Protein AF-A0A7V2SI14-F1 (afdb_monomer)

Sequence (106 aa):
MKAGYERVKRMTLFMRVNHWVVAICMVAAVITGLYIGHPYYQTLIAEPAVDKYVMAWNRWVHLIAAIVFDVSSIIIAYLYFFSRFEKPILKVIPTPKNIKEFFAVF

InterPro domains:
  IPR011577 Cytochrome b561, bacterial/Ni-hydrogenase [PF01292] (10-85)
  IPR016174 Di-haem cytochrome, transmembrane [SSF81342] (6-101)

Radius of gyration: 21.11 Å; Cα contacts (8 Å, |Δi|>4): 57; chains: 1; bounding box: 57×23×53 Å

Structure (mmCIF, N/CA/C/O backbone):
data_AF-A0A7V2SI14-F1
#
_entry.id   AF-A0A7V2SI14-F1
#
loop_
_atom_site.group_PDB
_atom_site.id
_atom_site.type_symbol
_atom_site.label_atom_id
_atom_site.label_alt_id
_atom_site.label_comp_id
_atom_site.label_asym_id
_atom_site.label_entity_id
_atom_site.label_seq_id
_atom_site.pdbx_PDB_ins_code
_atom_site.Cartn_x
_atom_site.Cartn_y
_atom_site.Cartn_z
_atom_site.occupancy
_atom_site.B_iso_or_equiv
_atom_site.auth_seq_id
_atom_site.auth_comp_id
_atom_site.auth_asym_id
_atom_site.auth_atom_id
_atom_site.pdbx_PDB_model_num
ATOM 1 N N . MET A 1 1 ? -33.400 7.549 5.807 1.00 54.06 1 MET A N 1
ATOM 2 C CA . MET A 1 1 ? -33.060 6.271 6.475 1.00 54.06 1 MET A CA 1
ATOM 3 C C . MET A 1 1 ? -34.340 5.458 6.559 1.00 54.06 1 MET A C 1
ATOM 5 O O . MET A 1 1 ? -35.355 6.052 6.898 1.00 54.06 1 MET A O 1
ATOM 9 N N . LY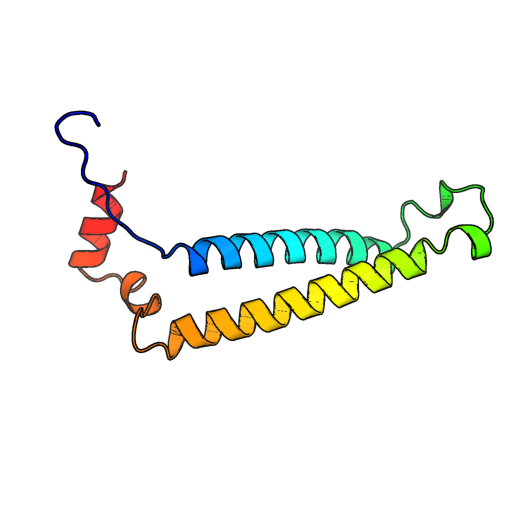S A 1 2 ? -34.345 4.172 6.177 1.00 51.31 2 LYS A N 1
ATOM 10 C CA . LYS A 1 2 ? -35.546 3.330 6.338 1.00 51.31 2 LYS A CA 1
ATOM 11 C C . LYS A 1 2 ? -35.860 3.195 7.833 1.00 51.31 2 LYS A C 1
ATOM 13 O O . LYS A 1 2 ? -34.930 3.082 8.632 1.00 51.31 2 LYS A O 1
ATOM 18 N N . ALA A 1 3 ? -37.140 3.229 8.202 1.00 63.47 3 ALA A N 1
ATOM 19 C CA . ALA A 1 3 ? -37.564 2.945 9.570 1.00 63.47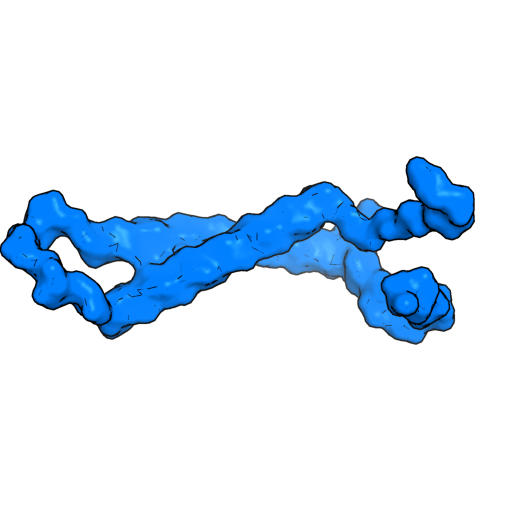 3 ALA A CA 1
ATOM 20 C C . ALA A 1 3 ? -37.041 1.554 9.981 1.00 63.47 3 ALA A C 1
ATOM 22 O O . ALA A 1 3 ? -37.223 0.594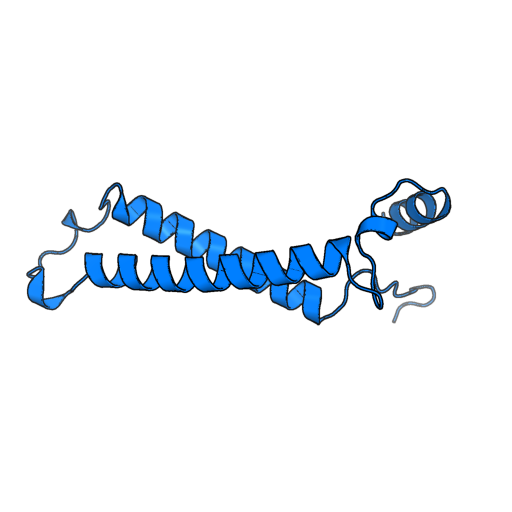 9.235 1.00 63.47 3 ALA A O 1
ATOM 23 N N . GLY A 1 4 ? -36.327 1.475 11.110 1.00 79.50 4 GLY A N 1
ATOM 24 C CA . GLY A 1 4 ? -35.719 0.237 11.622 1.00 79.50 4 GLY A CA 1
ATOM 25 C C . GLY A 1 4 ? -34.241 -0.006 11.273 1.00 79.50 4 GLY A C 1
ATOM 26 O O . GLY A 1 4 ? -33.710 -1.046 11.642 1.00 79.50 4 GLY A O 1
ATOM 27 N N . TYR A 1 5 ? -33.550 0.914 10.587 1.00 75.81 5 TYR A N 1
ATOM 28 C CA . TYR A 1 5 ? -32.114 0.766 10.299 1.00 75.81 5 TYR A CA 1
ATOM 29 C C . TYR A 1 5 ? -31.231 1.339 11.420 1.00 75.81 5 TYR A C 1
ATOM 31 O O . TYR A 1 5 ? -31.182 2.556 11.610 1.00 75.81 5 TYR A O 1
ATOM 39 N N . GLU A 1 6 ? -30.483 0.476 12.112 1.00 76.94 6 GLU A N 1
ATOM 40 C CA . GLU A 1 6 ? -29.493 0.863 13.124 1.00 76.94 6 GLU A CA 1
ATOM 41 C C . GLU A 1 6 ? -28.064 0.808 12.552 1.00 76.94 6 GLU A C 1
ATOM 43 O O . GLU A 1 6 ? -27.614 -0.206 12.015 1.00 76.94 6 GLU A O 1
ATOM 48 N N . ARG A 1 7 ? -27.319 1.917 12.649 1.00 76.88 7 ARG A N 1
ATOM 49 C CA . ARG A 1 7 ? -25.938 2.009 12.147 1.00 76.88 7 ARG A CA 1
ATOM 50 C C . ARG A 1 7 ? -24.948 1.597 13.235 1.00 76.88 7 ARG A C 1
ATOM 52 O O . ARG A 1 7 ? -24.642 2.383 14.126 1.00 76.88 7 ARG A O 1
ATOM 59 N N . VAL A 1 8 ? -24.364 0.407 13.113 1.00 76.31 8 VAL A N 1
ATOM 60 C CA . VAL A 1 8 ? -23.333 -0.073 14.050 1.00 76.31 8 VAL A CA 1
ATOM 61 C C . VAL A 1 8 ? -21.928 0.274 13.538 1.00 76.31 8 VAL A C 1
ATOM 63 O O . VAL A 1 8 ? -21.464 -0.233 12.513 1.00 76.31 8 VAL A O 1
ATOM 66 N N . LYS A 1 9 ? -21.203 1.148 14.250 1.00 77.50 9 LYS A N 1
ATOM 67 C CA . LYS A 1 9 ? -19.829 1.542 13.886 1.00 77.50 9 LYS A CA 1
ATOM 68 C C . LYS A 1 9 ? -18.816 0.477 14.335 1.00 77.50 9 LYS A C 1
ATOM 70 O O . LYS A 1 9 ? -18.434 0.419 15.499 1.00 77.50 9 LYS A O 1
ATOM 75 N N . ARG A 1 10 ? -18.327 -0.344 13.397 1.00 78.00 10 ARG A N 1
ATOM 76 C CA . ARG A 1 10 ? -17.326 -1.400 13.684 1.00 78.00 10 ARG A CA 1
ATOM 77 C C . ARG A 1 10 ? -15.869 -0.931 13.678 1.00 78.00 10 ARG A C 1
ATOM 79 O O . ARG A 1 10 ? -15.089 -1.394 14.507 1.00 78.00 10 ARG A O 1
ATOM 86 N N . MET A 1 11 ? -15.520 -0.023 12.768 1.00 80.19 11 MET A N 1
ATOM 87 C CA . MET A 1 11 ? -14.146 0.423 12.508 1.00 80.19 11 MET A CA 1
ATOM 88 C C . MET A 1 11 ? -14.104 1.947 12.357 1.00 80.19 11 MET A C 1
ATOM 90 O O . MET A 1 11 ? -15.014 2.535 11.760 1.00 80.19 11 MET A O 1
ATOM 94 N N . THR A 1 12 ? -13.062 2.582 12.893 1.00 86.69 12 THR A N 1
ATOM 95 C CA . THR A 1 12 ? -12.837 4.028 12.759 1.00 8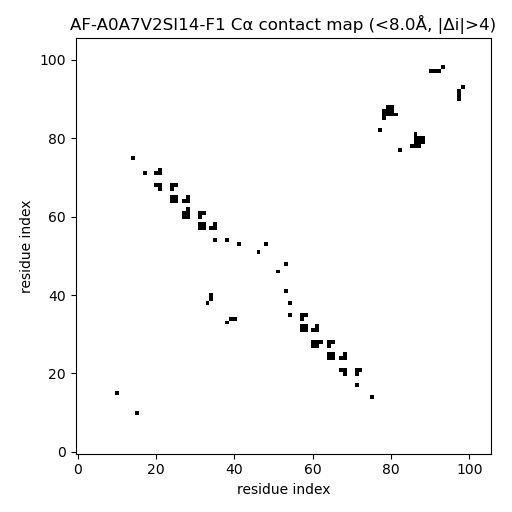6.69 12 THR A CA 1
ATOM 96 C C . THR A 1 12 ? -12.499 4.426 11.330 1.00 86.69 12 THR A C 1
ATOM 98 O O . THR A 1 12 ? -12.052 3.611 10.524 1.00 86.69 12 THR A O 1
ATOM 101 N N . LEU A 1 13 ? -12.695 5.710 11.015 1.00 89.31 13 LEU A N 1
ATOM 102 C CA . LEU A 1 13 ? -12.268 6.272 9.735 1.00 89.31 13 LEU A CA 1
ATOM 103 C C . LEU A 1 13 ? -10.761 6.070 9.526 1.00 89.31 13 LEU A C 1
ATOM 105 O O . LEU A 1 13 ? -10.356 5.640 8.455 1.00 89.31 13 LEU A O 1
ATOM 109 N N . PHE A 1 14 ? -9.960 6.286 10.573 1.00 89.12 14 PHE A N 1
ATOM 110 C CA . PHE A 1 14 ? -8.512 6.094 10.536 1.00 89.12 14 P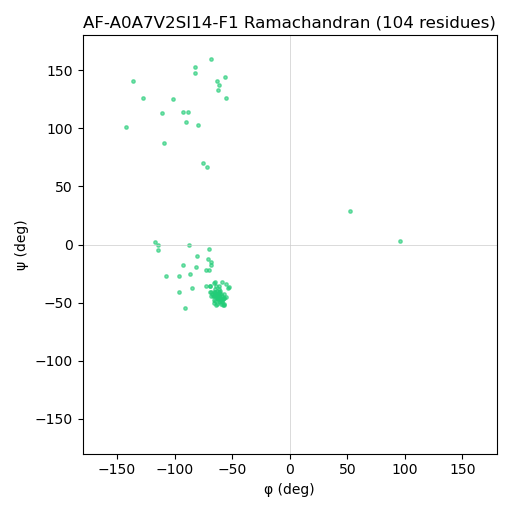HE A CA 1
ATOM 111 C C . PHE A 1 14 ? -8.115 4.666 10.133 1.00 89.12 14 PHE A C 1
ATOM 113 O O . PHE A 1 14 ? -7.370 4.489 9.175 1.00 89.12 14 PHE A O 1
ATOM 120 N N . MET A 1 15 ? -8.663 3.641 10.798 1.00 88.06 15 MET A N 1
ATOM 121 C CA . MET A 1 15 ? -8.368 2.240 10.462 1.00 88.06 15 MET A CA 1
ATOM 122 C C . MET A 1 15 ? -8.788 1.882 9.030 1.00 88.06 15 MET A C 1
ATOM 124 O O . MET A 1 15 ? -8.084 1.126 8.366 1.00 88.06 15 MET A O 1
ATOM 128 N N . ARG A 1 16 ? -9.903 2.441 8.534 1.00 91.25 16 ARG A N 1
ATOM 129 C CA . ARG A 1 16 ? -10.351 2.232 7.146 1.00 91.25 16 ARG A CA 1
ATOM 130 C C . ARG A 1 16 ? -9.382 2.845 6.145 1.00 91.25 16 ARG A C 1
ATOM 132 O O . ARG A 1 16 ? -9.013 2.182 5.185 1.00 91.25 16 ARG A O 1
ATOM 139 N N . VAL A 1 17 ? -8.972 4.092 6.375 1.00 94.38 17 VAL A N 1
ATOM 140 C CA . VAL A 1 17 ? -8.006 4.781 5.511 1.00 94.38 17 VAL A CA 1
ATOM 141 C C . VAL A 1 17 ? -6.684 4.023 5.509 1.00 94.38 17 VAL A C 1
ATOM 143 O O . VAL A 1 17 ? -6.184 3.694 4.440 1.00 94.38 17 VAL A O 1
ATOM 146 N N . ASN A 1 18 ? -6.166 3.652 6.683 1.00 94.00 18 ASN A N 1
ATOM 147 C CA . ASN A 1 18 ? -4.924 2.893 6.766 1.00 94.00 18 ASN A CA 1
ATOM 148 C C . ASN A 1 18 ? -5.027 1.531 6.063 1.00 94.00 18 ASN A C 1
ATOM 150 O O . ASN A 1 18 ? -4.093 1.134 5.378 1.00 94.00 18 ASN A O 1
ATOM 154 N N . HIS A 1 19 ? -6.147 0.814 6.201 1.00 92.94 19 HIS A N 1
ATOM 155 C CA . HIS A 1 19 ? -6.353 -0.453 5.495 1.00 92.94 19 HIS A CA 1
ATOM 156 C C . HIS A 1 19 ? -6.219 -0.286 3.976 1.00 92.94 19 HIS A C 1
ATOM 158 O O . HIS A 1 19 ? -5.510 -1.060 3.337 1.00 92.94 19 HIS A O 1
ATOM 164 N N . TRP A 1 20 ? -6.838 0.753 3.411 1.00 96.50 20 TRP A N 1
ATOM 165 C CA . TRP A 1 20 ? -6.730 1.036 1.982 1.00 96.50 20 TRP A CA 1
ATOM 166 C C . TRP A 1 20 ? -5.335 1.507 1.565 1.00 96.50 20 TRP A C 1
ATOM 168 O O . TRP A 1 20 ? -4.872 1.105 0.502 1.00 96.50 20 TRP A O 1
ATOM 178 N N . VAL A 1 21 ? -4.635 2.278 2.403 1.00 97.12 21 VAL A N 1
ATOM 179 C CA . VAL A 1 21 ? -3.223 2.637 2.170 1.00 97.12 21 VAL A CA 1
ATOM 180 C C . VAL A 1 21 ? -2.364 1.376 2.065 1.00 97.12 21 VAL A C 1
ATOM 182 O O . VAL A 1 21 ? -1.680 1.184 1.065 1.00 97.12 21 VAL A O 1
ATOM 185 N N . VAL A 1 22 ? -2.465 0.473 3.044 1.00 97.12 22 VAL A N 1
ATOM 186 C CA . VAL A 1 22 ? -1.729 -0.802 3.061 1.00 97.12 22 VAL A CA 1
ATOM 187 C C . VAL A 1 22 ? -2.080 -1.661 1.844 1.00 97.12 22 VAL A C 1
ATOM 189 O O . VAL A 1 22 ? -1.184 -2.214 1.212 1.00 97.12 22 VAL A O 1
ATOM 192 N N . ALA A 1 23 ? -3.361 -1.746 1.473 1.00 97.38 23 ALA A N 1
ATOM 193 C CA . ALA A 1 23 ? -3.800 -2.511 0.308 1.00 97.38 23 ALA A CA 1
ATOM 194 C C . ALA A 1 23 ? -3.209 -1.968 -1.005 1.00 97.38 23 ALA A C 1
ATOM 196 O O . ALA A 1 23 ? -2.719 -2.741 -1.827 1.00 97.38 23 ALA A O 1
ATOM 197 N N . ILE A 1 24 ? -3.201 -0.645 -1.190 1.00 98.31 24 ILE A N 1
ATOM 198 C CA . ILE A 1 24 ? -2.621 -0.006 -2.379 1.00 98.31 24 ILE A CA 1
ATOM 199 C C . ILE A 1 24 ? -1.102 -0.208 -2.413 1.00 98.31 24 ILE A C 1
ATOM 201 O O . ILE A 1 24 ? -0.563 -0.585 -3.455 1.00 98.31 24 ILE A O 1
ATOM 205 N N . CYS A 1 25 ? -0.413 -0.023 -1.283 1.00 98.44 25 CYS A N 1
ATOM 206 C CA . CYS A 1 25 ? 1.026 -0.261 -1.186 1.00 98.44 25 CYS A CA 1
ATOM 207 C C . CYS A 1 25 ? 1.387 -1.722 -1.482 1.00 98.44 25 CYS A C 1
ATOM 209 O O . CYS A 1 25 ? 2.344 -1.958 -2.213 1.00 98.44 25 CYS A O 1
ATOM 211 N N . MET A 1 26 ? 0.602 -2.690 -0.993 1.00 97.75 26 MET A N 1
ATOM 212 C CA . MET A 1 26 ? 0.785 -4.113 -1.300 1.00 97.75 26 MET A CA 1
ATOM 213 C C . MET A 1 26 ? 0.730 -4.358 -2.810 1.00 97.75 26 MET A C 1
ATOM 215 O O . MET A 1 26 ? 1.636 -4.966 -3.372 1.00 97.75 26 MET A O 1
ATOM 219 N N . VAL A 1 27 ? -0.315 -3.862 -3.479 1.00 98.44 27 VAL A N 1
ATOM 220 C CA . VAL A 1 27 ? -0.490 -4.043 -4.928 1.00 98.44 27 VAL A CA 1
ATOM 221 C C . VAL A 1 27 ? 0.668 -3.404 -5.697 1.00 98.44 27 VAL A C 1
ATOM 223 O O . VAL A 1 27 ? 1.256 -4.051 -6.564 1.00 98.44 27 VAL A O 1
ATOM 226 N N . ALA A 1 28 ? 1.044 -2.170 -5.352 1.00 98.38 28 ALA A N 1
ATOM 227 C CA . ALA A 1 28 ? 2.164 -1.475 -5.982 1.00 98.38 28 ALA A CA 1
ATOM 228 C C . ALA A 1 28 ? 3.495 -2.219 -5.782 1.00 98.38 28 ALA A C 1
ATOM 230 O O . ALA A 1 28 ? 4.240 -2.413 -6.746 1.00 98.38 28 ALA A O 1
ATOM 231 N N . ALA A 1 29 ? 3.780 -2.677 -4.559 1.00 98.19 29 ALA A N 1
ATOM 232 C CA . ALA A 1 29 ? 4.991 -3.421 -4.231 1.00 98.19 29 ALA A CA 1
ATOM 233 C C . ALA A 1 29 ? 5.044 -4.772 -4.958 1.00 98.19 29 ALA A C 1
ATOM 235 O O . ALA A 1 29 ? 6.082 -5.119 -5.512 1.00 98.19 29 ALA A O 1
ATOM 236 N N . VAL A 1 30 ? 3.934 -5.510 -5.043 1.00 98.25 30 VAL A N 1
ATOM 237 C CA . VAL A 1 30 ? 3.881 -6.786 -5.776 1.00 98.25 30 VAL A CA 1
ATOM 238 C C . VAL A 1 30 ? 4.154 -6.577 -7.265 1.00 98.25 30 VAL A C 1
ATOM 240 O O . VAL A 1 30 ? 5.038 -7.231 -7.815 1.00 98.25 30 VAL A O 1
ATOM 243 N N . ILE A 1 31 ? 3.450 -5.645 -7.916 1.00 98.25 31 ILE A N 1
ATOM 244 C CA . ILE A 1 31 ? 3.609 -5.387 -9.358 1.00 98.25 31 ILE A CA 1
ATOM 245 C C . ILE A 1 31 ? 5.054 -4.982 -9.678 1.00 98.25 31 ILE A C 1
ATOM 247 O O . ILE A 1 31 ? 5.698 -5.569 -10.548 1.00 98.25 31 ILE A O 1
ATOM 251 N N . THR A 1 32 ? 5.587 -4.004 -8.945 1.00 98.31 32 THR A N 1
ATOM 252 C CA . THR A 1 32 ? 6.957 -3.516 -9.162 1.00 98.31 32 THR A CA 1
ATOM 253 C C . THR A 1 32 ? 8.015 -4.542 -8.757 1.00 98.31 32 THR A C 1
ATOM 255 O O . THR A 1 32 ? 9.031 -4.658 -9.432 1.00 98.31 32 THR A O 1
ATOM 258 N N . GLY A 1 33 ? 7.784 -5.329 -7.705 1.00 98.06 33 GLY A N 1
ATOM 259 C CA . GLY A 1 33 ? 8.707 -6.363 -7.231 1.00 98.06 33 GLY A CA 1
ATOM 260 C C . GLY A 1 33 ? 8.836 -7.518 -8.217 1.00 98.06 33 GLY A C 1
ATOM 261 O O . GLY A 1 33 ? 9.950 -7.941 -8.529 1.00 98.06 33 GLY A O 1
ATOM 262 N N . LEU A 1 34 ? 7.710 -7.965 -8.780 1.00 98.12 34 LEU A N 1
ATOM 263 C CA . LEU A 1 34 ? 7.703 -8.955 -9.857 1.00 98.12 34 LEU A CA 1
ATOM 264 C C . LEU A 1 34 ? 8.454 -8.437 -11.088 1.00 98.12 34 LEU A C 1
ATOM 266 O O . LEU A 1 34 ? 9.236 -9.185 -11.670 1.00 98.12 34 LEU A O 1
ATOM 270 N N . TYR A 1 35 ? 8.296 -7.155 -11.441 1.00 97.50 35 TYR A N 1
ATOM 271 C CA . TYR A 1 35 ? 9.080 -6.542 -12.516 1.00 97.50 35 TYR A CA 1
ATOM 272 C C . TYR A 1 35 ? 10.581 -6.470 -12.192 1.00 97.50 35 TYR A C 1
ATOM 274 O O . TYR A 1 35 ? 11.412 -6.732 -13.059 1.00 97.50 35 TYR A O 1
ATOM 282 N N . ILE A 1 36 ? 10.950 -6.127 -10.953 1.00 97.50 36 ILE A N 1
ATOM 283 C CA . ILE A 1 36 ? 12.356 -6.047 -10.530 1.00 97.50 36 ILE A CA 1
ATOM 284 C C . ILE A 1 36 ? 13.035 -7.418 -10.633 1.00 97.50 36 ILE A C 1
ATOM 286 O O . ILE A 1 36 ? 14.173 -7.496 -11.096 1.00 97.50 36 ILE A O 1
ATOM 290 N N . GLY A 1 37 ? 12.344 -8.485 -10.219 1.00 97.06 37 GLY A N 1
ATOM 291 C CA . GLY A 1 37 ? 12.849 -9.855 -10.323 1.00 97.06 37 GLY A CA 1
ATOM 292 C C . GLY A 1 37 ? 12.854 -10.392 -11.756 1.00 97.06 37 GLY A C 1
ATOM 293 O O . GLY A 1 37 ? 13.767 -11.121 -12.136 1.00 97.06 37 GLY A O 1
ATOM 294 N N . HIS A 1 38 ? 11.859 -10.015 -12.561 1.00 96.00 38 HIS A N 1
ATOM 295 C CA . HIS A 1 38 ? 11.727 -10.432 -13.952 1.00 96.00 38 HIS A CA 1
ATOM 296 C C . HIS A 1 38 ? 11.182 -9.272 -14.813 1.00 96.00 38 HIS A C 1
ATOM 298 O O . HIS A 1 38 ? 9.972 -9.044 -14.807 1.00 96.00 38 HIS A O 1
ATOM 304 N N . PRO A 1 39 ? 12.017 -8.544 -15.586 1.00 94.75 39 PRO A N 1
ATOM 305 C CA . PRO A 1 39 ? 11.637 -7.296 -16.276 1.00 94.75 39 PRO A CA 1
ATOM 306 C C . PRO A 1 39 ? 10.690 -7.492 -17.482 1.00 94.75 39 PRO A C 1
ATOM 308 O O . PRO A 1 39 ? 11.048 -7.248 -18.634 1.00 94.75 39 PRO A O 1
ATOM 311 N N . TYR A 1 40 ? 9.455 -7.930 -17.233 1.00 93.50 40 TYR A N 1
ATOM 312 C CA . TYR A 1 40 ? 8.556 -8.531 -18.228 1.00 93.50 40 TYR A CA 1
ATOM 313 C C . TYR A 1 40 ? 8.022 -7.590 -19.322 1.00 93.50 40 TYR A C 1
ATOM 315 O O . TYR A 1 40 ? 7.523 -8.077 -20.330 1.00 93.50 40 TYR A O 1
ATOM 323 N N . TYR A 1 41 ? 8.130 -6.268 -19.166 1.00 91.94 41 TYR A N 1
ATOM 324 C CA . TYR A 1 41 ? 7.777 -5.300 -20.218 1.00 91.94 41 TYR A CA 1
ATOM 325 C C . TYR A 1 41 ? 8.960 -4.461 -20.710 1.00 91.94 41 TYR A C 1
ATOM 327 O O . TYR A 1 41 ? 8.778 -3.604 -21.571 1.00 91.94 41 TYR A O 1
ATOM 335 N N . GLN A 1 42 ? 10.177 -4.696 -20.205 1.00 89.56 42 GLN A N 1
ATOM 336 C CA . GLN A 1 42 ? 11.335 -3.889 -20.602 1.00 89.56 42 GLN A CA 1
ATOM 337 C C . GLN A 1 42 ? 11.693 -4.086 -22.080 1.00 89.56 42 GLN A C 1
ATOM 339 O O . GLN A 1 42 ? 12.117 -3.150 -22.747 1.00 89.56 42 GLN A O 1
ATOM 344 N N . THR A 1 43 ? 11.485 -5.295 -22.601 1.00 87.88 43 THR A N 1
ATOM 345 C CA . THR A 1 43 ? 11.747 -5.661 -24.001 1.00 87.88 43 THR A CA 1
ATOM 346 C C . THR A 1 43 ? 10.763 -5.042 -24.993 1.00 87.88 43 THR A C 1
ATOM 348 O O . THR A 1 43 ? 11.009 -5.080 -26.193 1.00 87.88 43 THR A O 1
ATOM 351 N N . LEU A 1 44 ? 9.659 -4.463 -24.511 1.00 91.62 44 LEU A N 1
ATOM 352 C CA . LEU A 1 44 ? 8.642 -3.813 -25.340 1.00 91.62 44 LEU A CA 1
ATOM 353 C C . LEU A 1 44 ? 8.957 -2.330 -25.605 1.00 91.62 44 LEU A C 1
ATOM 355 O O . LEU A 1 44 ? 8.185 -1.646 -26.273 1.00 91.62 44 LEU A O 1
ATOM 359 N N . ILE A 1 45 ? 10.072 -1.823 -25.070 1.00 89.50 45 ILE A N 1
ATOM 360 C CA . ILE A 1 45 ? 10.465 -0.415 -25.126 1.00 89.50 45 ILE A CA 1
ATOM 361 C C . ILE A 1 45 ? 11.685 -0.299 -26.042 1.00 89.50 45 ILE A C 1
ATOM 363 O O . ILE A 1 45 ? 12.757 -0.804 -25.726 1.00 89.50 45 ILE A O 1
ATOM 367 N N . ALA A 1 46 ? 11.510 0.360 -27.190 1.00 87.88 46 ALA A N 1
ATOM 368 C CA . ALA A 1 46 ? 12.562 0.531 -28.200 1.00 87.88 46 ALA A CA 1
ATOM 369 C C . ALA A 1 46 ? 13.545 1.671 -27.873 1.00 87.88 46 ALA A C 1
ATOM 371 O O . ALA A 1 46 ? 14.556 1.847 -28.549 1.00 87.88 46 ALA A O 1
ATOM 372 N N . GLU A 1 47 ? 13.231 2.472 -26.859 1.00 88.00 47 GLU A N 1
ATOM 373 C CA . GLU A 1 47 ? 13.997 3.655 -26.490 1.00 88.00 47 GLU A CA 1
ATOM 374 C C . GLU A 1 47 ? 15.208 3.277 -25.621 1.00 88.00 47 GLU A C 1
ATOM 376 O O . GLU A 1 47 ? 15.126 2.334 -24.824 1.00 88.00 47 GLU A O 1
ATOM 381 N N . PRO A 1 48 ? 16.333 4.007 -25.726 1.00 85.50 48 PRO A N 1
ATOM 382 C CA . PRO A 1 48 ? 17.512 3.737 -24.915 1.00 85.50 48 PRO A CA 1
ATOM 383 C C . PRO A 1 48 ? 17.220 3.766 -23.409 1.00 85.50 48 PRO A C 1
ATOM 385 O O . PRO A 1 48 ? 16.458 4.591 -22.898 1.00 85.50 48 PRO A O 1
ATOM 388 N N . ALA A 1 49 ? 17.897 2.893 -22.658 1.00 82.62 49 ALA A N 1
ATOM 389 C CA . ALA A 1 49 ? 17.698 2.771 -21.212 1.00 82.62 49 ALA A CA 1
ATOM 390 C C . ALA A 1 49 ? 17.974 4.079 -20.445 1.00 82.62 49 ALA A C 1
ATOM 392 O O . ALA A 1 49 ? 17.315 4.351 -19.438 1.00 82.62 49 ALA A O 1
ATOM 393 N N . VAL A 1 50 ? 18.921 4.883 -20.941 1.00 84.62 50 VAL A N 1
ATOM 394 C CA . VAL A 1 50 ? 19.312 6.179 -20.365 1.00 84.62 50 VAL A CA 1
ATOM 395 C C . VAL A 1 50 ? 18.230 7.250 -20.501 1.00 84.62 50 VAL A C 1
ATOM 397 O O . VAL A 1 50 ? 18.265 8.221 -19.760 1.00 84.62 50 VAL A O 1
ATOM 400 N N . ASP A 1 51 ? 17.251 7.070 -21.389 1.00 87.88 51 ASP A N 1
ATOM 401 C CA . ASP A 1 51 ? 16.195 8.064 -21.605 1.00 87.88 51 ASP A CA 1
ATOM 402 C C . ASP A 1 51 ? 14.931 7.741 -20.801 1.00 87.88 51 ASP A C 1
ATOM 404 O O . ASP A 1 51 ? 14.165 8.634 -20.439 1.00 87.88 51 ASP A O 1
ATOM 408 N N . LYS A 1 52 ? 14.694 6.455 -20.504 1.00 88.31 52 LYS A N 1
ATOM 409 C CA . LYS A 1 52 ? 13.425 5.993 -19.916 1.00 88.31 52 LYS A CA 1
ATOM 410 C C . LYS A 1 52 ? 13.499 5.597 -18.454 1.00 88.31 52 LYS A C 1
ATOM 412 O O . LYS A 1 52 ? 12.482 5.678 -17.768 1.00 88.31 52 LYS A O 1
ATOM 417 N N . TYR A 1 53 ? 14.661 5.158 -17.961 1.00 90.81 53 TYR A N 1
ATOM 418 C CA . TYR A 1 53 ? 14.858 4.822 -16.543 1.00 90.81 53 TYR A CA 1
ATOM 419 C C . TYR A 1 53 ? 13.821 3.841 -15.966 1.00 90.81 53 TYR A C 1
ATOM 421 O O . TYR A 1 53 ? 13.529 3.859 -14.772 1.00 90.81 53 TYR A O 1
ATOM 429 N N . VAL A 1 54 ? 13.263 2.957 -16.794 1.00 93.94 54 VAL A N 1
ATOM 430 C CA . VAL A 1 54 ? 12.120 2.099 -16.435 1.00 93.94 54 VAL A CA 1
ATOM 431 C C . VAL A 1 54 ? 12.407 1.272 -15.181 1.00 93.94 54 VAL A C 1
ATOM 433 O O . VAL A 1 54 ? 11.606 1.223 -14.249 1.00 93.94 54 VAL A O 1
ATOM 436 N N . MET A 1 55 ? 13.597 0.675 -15.105 1.00 94.81 55 MET A N 1
ATOM 437 C CA . MET A 1 55 ? 14.027 -0.063 -13.918 1.00 94.81 55 MET A CA 1
ATOM 438 C C . MET A 1 55 ? 14.193 0.820 -12.681 1.00 94.81 55 MET A C 1
ATOM 440 O O . MET A 1 55 ? 13.833 0.405 -11.580 1.00 94.81 55 MET A O 1
ATOM 444 N N . ALA A 1 56 ? 14.709 2.038 -12.845 1.00 95.19 56 ALA A N 1
ATOM 445 C CA . ALA A 1 56 ? 14.878 2.960 -11.730 1.00 95.19 56 ALA A CA 1
ATOM 446 C C . ALA A 1 56 ? 13.519 3.387 -11.158 1.00 95.19 56 ALA A C 1
ATOM 448 O O . ALA A 1 56 ? 13.350 3.378 -9.941 1.00 95.19 56 ALA A O 1
ATOM 449 N N . TRP A 1 57 ? 12.529 3.653 -12.016 1.00 96.25 57 TRP A N 1
ATOM 450 C CA . TRP A 1 57 ? 11.169 3.982 -11.588 1.00 96.25 57 TRP A CA 1
ATOM 451 C C . TRP A 1 57 ? 10.495 2.841 -10.829 1.00 96.25 57 TRP A C 1
ATOM 453 O O . TRP A 1 57 ? 9.928 3.080 -9.765 1.00 96.25 57 TRP A O 1
ATOM 463 N N . ASN A 1 58 ? 10.608 1.596 -11.304 1.00 97.56 58 ASN A N 1
ATOM 464 C CA . ASN A 1 58 ? 10.054 0.451 -10.572 1.00 97.56 58 ASN A CA 1
ATOM 465 C C . ASN A 1 58 ? 10.700 0.283 -9.199 1.00 97.56 58 ASN A C 1
ATOM 467 O O . ASN A 1 58 ? 9.990 0.068 -8.222 1.00 97.56 58 ASN A O 1
ATOM 471 N N . ARG A 1 59 ? 12.028 0.422 -9.102 1.00 97.94 59 ARG A N 1
ATOM 472 C CA . ARG A 1 59 ? 12.738 0.361 -7.815 1.00 97.94 59 ARG A CA 1
ATOM 473 C C . ARG A 1 59 ? 12.310 1.484 -6.880 1.00 97.94 59 ARG A C 1
ATOM 475 O O . ARG A 1 59 ? 12.047 1.222 -5.713 1.00 97.94 59 ARG A O 1
ATOM 482 N N . TRP A 1 60 ? 12.209 2.710 -7.387 1.00 98.31 60 TRP A N 1
ATOM 483 C CA . TRP A 1 60 ? 11.778 3.857 -6.595 1.00 98.31 60 TRP A CA 1
ATOM 484 C C . TRP A 1 60 ? 10.361 3.658 -6.047 1.00 98.31 60 TRP A C 1
ATOM 486 O O . TRP A 1 60 ? 10.160 3.756 -4.839 1.00 98.31 60 TRP A O 1
ATOM 4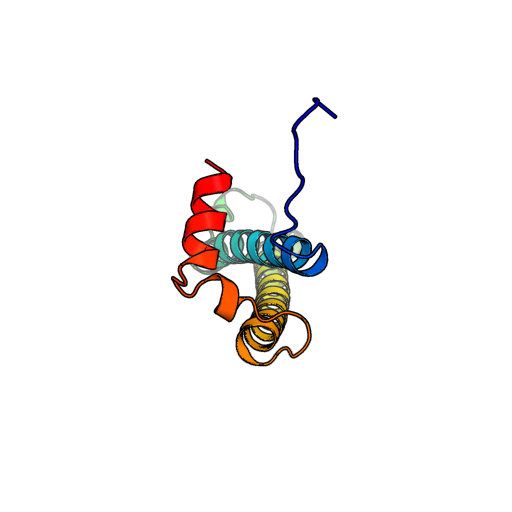96 N N . VAL A 1 61 ? 9.402 3.279 -6.900 1.00 98.38 61 VAL A N 1
ATOM 497 C CA . VAL A 1 61 ? 8.026 2.990 -6.465 1.00 98.38 61 VAL A CA 1
ATOM 498 C C . VAL A 1 61 ? 7.997 1.832 -5.468 1.00 98.38 61 VAL A C 1
ATOM 500 O O . VAL A 1 61 ? 7.331 1.951 -4.444 1.00 98.38 61 VAL A O 1
ATOM 503 N N . HIS A 1 62 ? 8.734 0.745 -5.721 1.00 98.62 62 HIS A N 1
ATOM 504 C CA . HIS A 1 62 ? 8.778 -0.410 -4.824 1.00 98.62 62 HIS A CA 1
ATOM 505 C C . HIS A 1 62 ? 9.269 -0.026 -3.427 1.00 98.62 62 HIS A C 1
ATOM 507 O O . HIS A 1 62 ? 8.627 -0.358 -2.435 1.00 98.62 62 HIS A O 1
ATOM 513 N N . LEU A 1 63 ? 10.377 0.716 -3.345 1.00 98.38 63 LEU A N 1
ATOM 514 C CA . LEU A 1 63 ? 10.975 1.129 -2.076 1.00 98.38 63 LEU A CA 1
ATOM 515 C C . LEU A 1 63 ? 10.069 2.096 -1.308 1.00 98.38 63 LEU A C 1
ATOM 517 O O . LEU A 1 63 ? 9.870 1.919 -0.110 1.00 98.38 63 LEU A O 1
ATOM 521 N N . ILE A 1 64 ? 9.476 3.086 -1.982 1.00 98.44 64 ILE A N 1
ATOM 522 C CA . ILE A 1 64 ? 8.543 4.019 -1.336 1.00 98.44 64 ILE A CA 1
ATOM 523 C C . ILE A 1 64 ? 7.282 3.288 -0.860 1.00 98.44 64 ILE A C 1
ATOM 525 O O . ILE A 1 64 ? 6.849 3.491 0.276 1.00 98.44 64 ILE A O 1
ATOM 529 N N . ALA A 1 65 ? 6.714 2.407 -1.689 1.00 98.38 65 ALA A N 1
ATOM 530 C CA . ALA A 1 65 ? 5.552 1.607 -1.316 1.00 98.38 65 ALA A CA 1
ATOM 531 C C . ALA A 1 65 ? 5.853 0.688 -0.124 1.00 98.38 65 ALA A C 1
ATOM 533 O O . ALA A 1 65 ? 5.035 0.620 0.790 1.00 98.38 65 ALA A O 1
ATOM 534 N N . ALA A 1 66 ? 7.023 0.042 -0.102 1.00 98.00 66 ALA A N 1
ATOM 535 C CA . ALA A 1 66 ? 7.463 -0.812 0.998 1.00 98.00 66 ALA A CA 1
ATOM 536 C C . ALA A 1 66 ? 7.628 -0.025 2.308 1.00 98.00 66 ALA A C 1
ATOM 538 O O . ALA A 1 66 ? 7.088 -0.433 3.329 1.00 98.00 66 ALA A O 1
ATOM 539 N N . ILE A 1 67 ? 8.269 1.150 2.278 1.00 98.25 67 ILE A N 1
ATOM 540 C CA . ILE A 1 67 ? 8.431 1.997 3.474 1.00 98.25 67 ILE A CA 1
ATOM 541 C C . ILE A 1 67 ? 7.070 2.396 4.054 1.00 98.25 67 ILE A C 1
ATOM 543 O O . ILE A 1 67 ? 6.848 2.287 5.261 1.00 98.25 67 ILE A O 1
ATOM 547 N N . VAL A 1 68 ? 6.143 2.852 3.205 1.00 98.12 68 VAL A N 1
ATOM 548 C CA . VAL A 1 68 ? 4.794 3.227 3.654 1.00 98.12 68 VAL A CA 1
ATOM 549 C C . VAL A 1 68 ? 4.053 2.006 4.199 1.00 98.12 68 VAL A C 1
ATOM 551 O O . VAL A 1 68 ? 3.447 2.093 5.266 1.00 98.12 68 VAL A O 1
ATOM 554 N N . PHE A 1 69 ? 4.138 0.864 3.512 1.00 97.88 69 PHE A N 1
ATOM 555 C CA . PHE A 1 69 ? 3.535 -0.393 3.950 1.00 97.88 69 PHE A CA 1
ATOM 556 C C . PHE A 1 69 ? 4.037 -0.820 5.334 1.00 97.88 69 PHE A C 1
ATOM 558 O O . PHE A 1 69 ? 3.221 -1.143 6.202 1.00 97.88 69 PHE A O 1
ATOM 565 N N . ASP A 1 70 ? 5.349 -0.773 5.563 1.00 97.31 70 ASP A N 1
ATOM 566 C CA . ASP A 1 70 ? 5.985 -1.187 6.813 1.00 97.31 70 ASP A CA 1
ATOM 567 C C . ASP A 1 70 ? 5.583 -0.275 7.972 1.00 97.31 70 ASP A C 1
ATOM 569 O O . ASP A 1 70 ? 5.099 -0.749 9.003 1.00 97.31 70 ASP A O 1
ATOM 573 N N . VAL A 1 71 ? 5.699 1.045 7.795 1.00 97.44 71 VAL A N 1
ATOM 574 C CA . VAL A 1 71 ? 5.327 2.018 8.833 1.00 97.44 71 VAL A CA 1
ATOM 575 C C . VAL A 1 71 ? 3.835 1.916 9.162 1.00 97.44 71 VAL A C 1
ATOM 577 O O . VAL A 1 71 ? 3.468 1.840 10.339 1.00 97.44 71 VAL A O 1
ATOM 580 N N . SER A 1 72 ? 2.964 1.844 8.150 1.00 95.94 72 SER A N 1
ATOM 581 C CA . SER A 1 72 ? 1.524 1.648 8.353 1.00 95.94 72 SER A CA 1
ATOM 582 C C . SER A 1 72 ? 1.210 0.327 9.060 1.00 95.94 72 SER A C 1
ATOM 584 O O . SER A 1 72 ? 0.323 0.288 9.916 1.00 95.94 72 SER A O 1
ATOM 586 N N . SER A 1 73 ? 1.934 -0.749 8.749 1.00 93.38 73 SER A N 1
ATOM 587 C CA . SER A 1 73 ? 1.749 -2.057 9.389 1.00 93.38 73 SER A CA 1
ATOM 588 C C . SER A 1 73 ? 2.190 -2.045 10.852 1.00 93.38 73 SER A C 1
ATOM 590 O O . SER A 1 73 ? 1.469 -2.564 11.705 1.00 93.38 73 SER A O 1
ATOM 592 N N . ILE A 1 74 ? 3.306 -1.385 11.174 1.00 94.31 74 ILE A N 1
ATOM 593 C CA . ILE A 1 74 ? 3.783 -1.205 12.554 1.00 94.31 74 ILE A CA 1
ATOM 594 C C . ILE A 1 74 ? 2.772 -0.399 13.377 1.00 94.31 74 ILE A C 1
ATOM 596 O O . ILE A 1 74 ? 2.435 -0.794 14.495 1.00 94.31 74 ILE A O 1
ATOM 600 N N . ILE A 1 75 ? 2.242 0.698 12.825 1.00 91.44 75 ILE A N 1
ATOM 601 C CA . ILE A 1 75 ? 1.220 1.515 13.497 1.00 91.44 75 ILE A CA 1
ATOM 602 C C . ILE A 1 75 ? -0.020 0.672 13.811 1.00 91.44 75 ILE A C 1
ATOM 604 O O . ILE A 1 75 ? -0.534 0.720 14.931 1.00 91.44 75 ILE A O 1
ATOM 608 N N . ILE A 1 76 ? -0.499 -0.130 12.856 1.00 89.75 76 ILE A N 1
ATOM 60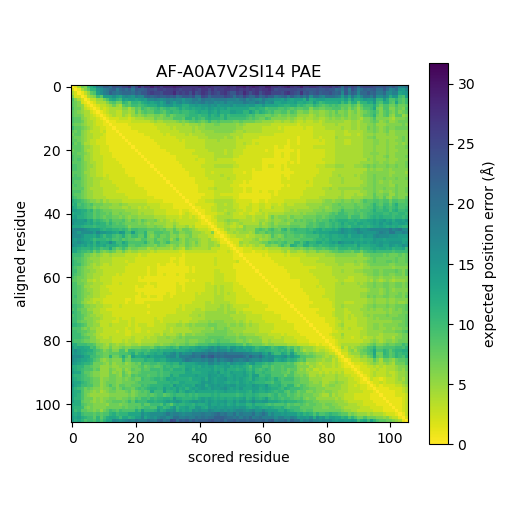9 C CA . ILE A 1 76 ? -1.665 -0.988 13.089 1.00 89.75 76 ILE A CA 1
ATOM 610 C C . ILE A 1 76 ? -1.362 -2.105 14.073 1.00 89.75 76 ILE A C 1
ATOM 612 O O . ILE A 1 76 ? -2.199 -2.357 14.935 1.00 89.75 76 ILE A O 1
ATOM 616 N N . ALA A 1 77 ? -0.192 -2.738 14.005 1.00 89.50 77 ALA A N 1
ATOM 617 C CA . ALA A 1 77 ? 0.212 -3.730 14.993 1.00 89.50 77 ALA A CA 1
ATOM 618 C C . ALA A 1 77 ? 0.200 -3.120 16.404 1.00 89.50 77 ALA A C 1
ATOM 620 O O . ALA A 1 77 ? -0.411 -3.678 17.318 1.00 89.50 77 ALA A O 1
ATOM 621 N N . TYR A 1 78 ? 0.765 -1.920 16.570 1.00 89.88 78 TYR A N 1
ATOM 622 C CA . TYR A 1 78 ? 0.722 -1.197 17.839 1.00 89.88 78 TYR A CA 1
ATOM 623 C C . TYR A 1 78 ? -0.715 -0.931 18.304 1.00 89.88 78 TYR A C 1
ATOM 625 O O . TYR A 1 78 ? -1.070 -1.240 19.444 1.00 89.88 78 TYR A O 1
ATOM 633 N N . LEU A 1 79 ? -1.568 -0.400 17.424 1.00 86.75 79 LEU A N 1
ATOM 634 C CA . LEU A 1 79 ? -2.962 -0.114 17.762 1.00 86.75 79 LEU A CA 1
ATOM 635 C C . LEU A 1 79 ? -3.767 -1.385 18.062 1.00 86.75 79 LEU A C 1
ATOM 637 O O . LEU A 1 79 ? -4.674 -1.359 18.891 1.00 86.75 79 LEU A O 1
ATOM 641 N N . TYR A 1 80 ? -3.437 -2.498 17.416 1.00 84.56 80 TYR A N 1
ATOM 642 C CA . TYR A 1 80 ? -4.122 -3.769 17.599 1.00 84.56 80 TYR A CA 1
ATOM 643 C C . TYR A 1 80 ? -3.873 -4.360 18.993 1.00 84.56 80 TYR A C 1
ATOM 645 O O . TYR A 1 80 ? -4.823 -4.806 19.641 1.00 84.56 80 TYR A O 1
ATOM 653 N N . PHE A 1 81 ? -2.622 -4.324 19.467 1.00 85.44 81 PHE A N 1
ATOM 654 C CA . PHE A 1 81 ? -2.216 -4.949 20.731 1.00 85.44 81 PHE A CA 1
ATOM 655 C C . PHE A 1 81 ? -2.189 -3.985 21.928 1.00 85.44 81 PHE A C 1
ATOM 657 O O . PHE A 1 81 ? -2.615 -4.354 23.023 1.00 85.44 81 PHE A O 1
ATOM 664 N N . PHE A 1 82 ? -1.709 -2.752 21.742 1.00 87.00 82 PHE A N 1
ATOM 665 C CA . PHE A 1 82 ? -1.318 -1.858 22.844 1.00 87.00 82 PHE A CA 1
ATOM 666 C C . PHE A 1 82 ? -2.179 -0.597 22.988 1.00 87.00 82 PHE A C 1
ATOM 668 O O . PHE A 1 82 ? -2.016 0.155 23.952 1.00 87.00 82 PHE A O 1
ATOM 675 N N . SER A 1 83 ? -3.120 -0.354 22.073 1.00 82.88 83 SER A N 1
ATOM 676 C CA . SER A 1 83 ? -4.018 0.800 22.163 1.00 82.88 83 SER A CA 1
ATOM 677 C C . SER A 1 83 ? -4.882 0.759 23.428 1.00 82.88 83 SER A C 1
ATOM 679 O O . SER A 1 83 ? -5.435 -0.275 23.810 1.00 82.88 83 SER A O 1
ATOM 681 N N . ARG A 1 84 ? -5.029 1.918 24.078 1.00 79.44 84 ARG A N 1
ATOM 682 C CA . ARG A 1 84 ? -5.936 2.106 25.224 1.00 79.44 84 ARG A CA 1
ATOM 683 C C . ARG A 1 84 ? -7.325 2.605 24.812 1.00 79.44 84 ARG A C 1
ATOM 685 O O . ARG A 1 84 ? -8.249 2.486 25.605 1.00 79.44 84 ARG A O 1
ATOM 692 N N . PHE A 1 85 ? -7.467 3.148 23.601 1.00 72.81 85 PHE A N 1
ATOM 693 C CA . PHE A 1 85 ? -8.694 3.809 23.138 1.00 72.81 85 PHE A CA 1
ATOM 694 C C . PHE A 1 85 ? -9.636 2.835 22.433 1.00 72.81 85 PHE A C 1
ATOM 696 O O . PHE A 1 85 ? -10.789 2.670 22.815 1.00 72.81 85 PHE A O 1
ATOM 703 N N . GLU A 1 86 ? -9.120 2.143 21.423 1.00 68.44 86 GLU A N 1
ATOM 704 C CA . GLU A 1 86 ? -9.812 1.055 20.742 1.00 68.44 86 GLU A CA 1
ATOM 705 C C . GLU A 1 86 ? -8.894 -0.159 20.728 1.00 68.44 86 GLU A C 1
ATOM 707 O O . GLU A 1 86 ? -7.758 -0.040 20.279 1.00 68.44 86 GLU A O 1
ATOM 712 N N . LYS A 1 87 ? -9.379 -1.308 21.217 1.00 78.81 87 LYS A N 1
ATOM 713 C CA . LYS A 1 87 ? -8.667 -2.595 21.196 1.00 78.81 87 LYS A CA 1
ATOM 714 C C . LYS A 1 87 ? -9.344 -3.537 20.199 1.00 78.81 87 LYS A C 1
ATOM 716 O O . LYS A 1 87 ? -10.234 -4.292 20.602 1.00 78.81 87 LYS A O 1
ATOM 721 N N . PRO A 1 88 ? -8.970 -3.501 18.906 1.00 78.88 88 PRO A N 1
ATOM 722 C CA . PRO A 1 88 ? -9.583 -4.343 17.883 1.00 78.88 88 PRO A CA 1
ATOM 723 C C . PRO A 1 88 ? -9.528 -5.831 18.233 1.00 78.88 88 PRO A C 1
ATOM 725 O O . PRO A 1 88 ? -10.498 -6.539 17.980 1.00 78.88 88 PRO A O 1
ATOM 728 N N . ILE A 1 89 ? -8.458 -6.278 18.900 1.00 81.75 89 ILE A N 1
ATOM 729 C CA . ILE A 1 89 ? -8.294 -7.665 19.345 1.00 81.75 89 ILE A CA 1
ATOM 730 C C . ILE A 1 89 ? -9.480 -8.172 20.178 1.00 81.75 89 ILE A C 1
ATOM 732 O O . ILE A 1 89 ? -9.933 -9.295 19.983 1.00 81.75 89 ILE A O 1
ATOM 736 N N . LEU A 1 90 ? -10.073 -7.327 21.030 1.00 83.44 90 LEU A N 1
ATOM 737 C CA . LEU A 1 90 ? -11.211 -7.712 21.871 1.00 83.44 90 LEU A CA 1
ATOM 738 C C . LEU A 1 90 ? -12.500 -7.936 21.069 1.00 83.44 90 LEU A C 1
ATOM 740 O O . LEU A 1 90 ? -13.392 -8.638 21.541 1.00 83.44 90 LEU A O 1
ATOM 744 N N . LYS A 1 91 ? -12.607 -7.360 19.865 1.00 80.38 91 LYS A N 1
ATOM 745 C CA . LYS A 1 91 ? -13.752 -7.563 18.963 1.00 80.38 91 LYS A CA 1
ATOM 746 C C . LYS A 1 91 ? -13.653 -8.865 18.163 1.00 80.38 91 LYS A C 1
ATOM 748 O O . LYS A 1 91 ? -14.669 -9.326 17.656 1.00 80.38 91 LYS A O 1
ATOM 753 N N . VAL A 1 92 ? -12.456 -9.442 18.042 1.00 83.00 92 VAL A N 1
ATOM 754 C CA . VAL A 1 92 ? -12.214 -10.697 17.306 1.00 83.00 92 VAL A CA 1
ATOM 755 C C . VAL A 1 92 ? -12.433 -11.922 18.200 1.00 83.00 92 VAL A C 1
ATOM 757 O O . VAL A 1 92 ? -12.781 -12.992 17.711 1.00 83.00 92 VAL A O 1
ATOM 760 N N . ILE A 1 93 ? -12.281 -11.770 19.520 1.00 87.19 93 ILE A N 1
ATOM 761 C CA . ILE A 1 93 ? -12.508 -12.857 20.481 1.00 87.19 93 ILE A CA 1
ATOM 762 C C . ILE A 1 93 ? -13.982 -13.303 20.418 1.00 87.19 93 ILE A C 1
ATOM 764 O O . ILE A 1 93 ? -14.870 -12.445 20.482 1.00 87.19 93 ILE A O 1
ATOM 768 N N . PRO A 1 94 ? -14.274 -14.616 20.345 1.00 88.50 94 PRO A N 1
ATOM 769 C CA . PRO A 1 94 ? -15.637 -15.141 20.265 1.00 88.50 94 PRO A CA 1
ATOM 770 C C . PRO A 1 94 ? -16.350 -15.067 21.625 1.00 88.50 94 PRO A C 1
ATOM 772 O O . PRO A 1 94 ? -16.599 -16.070 22.286 1.00 88.50 94 PRO A O 1
ATOM 775 N N . THR A 1 95 ? -16.675 -13.854 22.070 1.00 90.81 95 THR A N 1
ATOM 776 C CA . THR A 1 95 ? -17.544 -13.631 23.232 1.00 90.81 95 THR A CA 1
ATOM 777 C C . THR A 1 95 ? -19.017 -13.730 22.814 1.00 90.81 95 THR A C 1
ATOM 779 O O . THR A 1 95 ? -19.340 -13.396 21.669 1.00 90.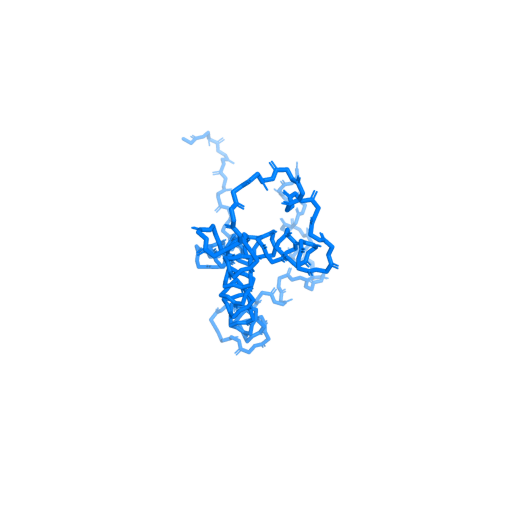81 95 THR A O 1
ATOM 782 N N . PRO A 1 96 ? -19.949 -14.110 23.713 1.00 89.81 96 PRO A N 1
ATOM 783 C CA . PRO A 1 96 ? -21.379 -14.176 23.388 1.00 89.81 96 PRO A CA 1
ATOM 784 C C . PRO A 1 96 ? -21.923 -12.872 22.785 1.00 89.81 96 PRO A C 1
ATOM 786 O O . PRO A 1 96 ? -22.731 -12.893 21.858 1.00 89.81 96 PRO A O 1
ATOM 789 N N . LYS A 1 97 ? -21.420 -11.727 23.267 1.00 86.62 97 LYS A N 1
ATOM 790 C CA . LYS A 1 97 ? -21.731 -10.403 22.722 1.00 86.62 97 LYS A CA 1
ATOM 791 C C . LYS A 1 97 ? -21.235 -10.247 21.280 1.00 86.62 97 LYS A C 1
ATOM 793 O O . LYS A 1 97 ? -22.031 -9.902 20.413 1.00 86.62 97 LYS A O 1
ATOM 798 N N . ASN A 1 98 ? -19.959 -10.532 21.012 1.00 87.06 98 ASN A N 1
ATOM 799 C CA . ASN A 1 98 ? -19.370 -10.366 19.678 1.00 87.06 98 ASN A CA 1
ATOM 800 C C . ASN A 1 98 ? -20.010 -11.301 18.641 1.00 87.06 98 ASN A C 1
ATOM 802 O O . ASN A 1 98 ? -20.208 -10.895 17.498 1.00 87.06 98 ASN A O 1
ATOM 806 N N . ILE A 1 99 ? -20.374 -12.524 19.041 1.00 88.00 99 ILE A N 1
ATOM 807 C CA . ILE A 1 99 ? -21.078 -13.487 18.183 1.00 88.00 99 ILE A CA 1
ATOM 808 C C . ILE A 1 99 ? -22.467 -12.955 17.819 1.00 88.00 99 ILE A C 1
ATOM 810 O O . ILE A 1 99 ? -22.817 -12.902 16.641 1.00 88.00 99 ILE A O 1
ATOM 814 N N . LYS A 1 100 ? -23.238 -12.492 18.813 1.00 87.12 100 LYS A N 1
ATOM 815 C CA . LYS A 1 100 ? -24.555 -11.885 18.574 1.00 87.12 100 LYS A CA 1
ATOM 816 C C . LYS A 1 100 ? -24.452 -10.667 17.653 1.00 87.12 100 LYS A C 1
ATOM 818 O O . LYS A 1 100 ? -25.233 -10.543 16.717 1.00 87.12 100 LYS A O 1
ATOM 823 N N . GLU A 1 101 ? -23.469 -9.798 17.883 1.00 83.25 101 GLU A N 1
ATOM 824 C CA . GLU A 1 101 ? -23.211 -8.643 17.019 1.00 83.25 101 GLU A CA 1
ATOM 825 C C . GLU A 1 101 ? -22.818 -9.061 15.598 1.00 83.25 101 GLU A C 1
ATOM 827 O O . GLU A 1 101 ? -23.226 -8.397 14.651 1.00 83.25 101 GLU A O 1
ATOM 832 N N . PHE A 1 102 ? -22.011 -10.114 15.420 1.00 82.75 102 PHE A N 1
ATOM 833 C CA . PHE A 1 102 ? -21.598 -10.632 14.109 1.00 82.75 102 PHE A CA 1
ATOM 834 C C . PHE A 1 102 ? -22.786 -11.139 13.286 1.00 82.75 102 PHE A C 1
ATOM 836 O O . PHE A 1 102 ? -22.920 -10.753 12.127 1.00 82.75 102 PHE A O 1
ATOM 843 N N . PHE A 1 103 ? -23.677 -11.925 13.895 1.00 84.38 103 PHE A N 1
ATOM 844 C CA . PHE A 1 103 ? -24.868 -12.446 13.216 1.00 84.38 103 PHE A CA 1
ATOM 845 C C . PHE A 1 103 ? -25.954 -11.394 12.969 1.00 84.38 103 PHE A C 1
ATOM 847 O O . PHE A 1 103 ? -26.739 -11.558 12.050 1.00 84.38 103 PHE A O 1
ATOM 854 N N . ALA A 1 104 ? -25.982 -10.291 13.722 1.00 80.88 104 ALA A N 1
ATOM 855 C CA . ALA A 1 104 ? -26.950 -9.210 13.512 1.00 80.88 104 ALA A CA 1
ATOM 856 C C . ALA A 1 104 ? -26.728 -8.391 12.219 1.00 80.88 104 ALA A C 1
ATOM 858 O O . ALA A 1 104 ? -27.488 -7.462 11.955 1.00 80.88 104 ALA A O 1
ATOM 859 N N . VAL A 1 105 ? -25.666 -8.669 11.453 1.00 68.62 105 VAL A N 1
ATOM 860 C CA . VAL A 1 105 ? -25.299 -7.917 10.235 1.00 68.62 105 VAL A CA 1
ATOM 861 C C . VAL A 1 105 ? -25.398 -8.753 8.950 1.00 68.62 105 VAL A C 1
ATOM 863 O O . VAL A 1 105 ? -25.106 -8.217 7.880 1.00 68.62 105 VAL A O 1
ATOM 866 N N . PHE A 1 106 ? -25.776 -10.031 9.058 1.00 58.41 106 PHE A N 1
ATOM 867 C CA . PHE A 1 106 ? -26.137 -10.905 7.935 1.00 58.41 106 PHE A CA 1
ATOM 868 C C . PHE A 1 106 ? -27.654 -10.911 7.753 1.00 58.41 106 PHE A C 1
ATOM 870 O O . PHE A 1 106 ? -28.088 -10.925 6.581 1.00 58.41 106 PHE A O 1
#

Foldseek 3Di:
DPPPDDDDDLDDPVVVVLVVLLVVLVVLLVVLVVCLVPVVCPVVDPDDCVVCVVNVVSVVSNVVSVVSNVVSVVVVVCCCPPNPPDNNVVLPPPDPVSVVVVVVVD

Solvent-accessible surface area (backbone atoms only — not comparable to full-atom values): 6343 Å² total; per-residue (Å²): 130,66,92,90,74,81,87,79,87,87,73,54,70,65,59,52,53,51,50,51,51,41,52,51,20,49,53,49,26,50,58,28,47,52,35,72,79,46,61,83,63,60,86,78,52,91,66,61,68,91,79,64,42,64,68,57,52,35,52,51,52,23,52,55,24,45,54,53,32,49,54,53,48,51,53,48,52,46,37,40,76,69,39,87,87,57,50,59,56,70,66,70,45,89,42,76,65,45,49,52,59,59,62,74,75,114

Nearest PDB structures (fol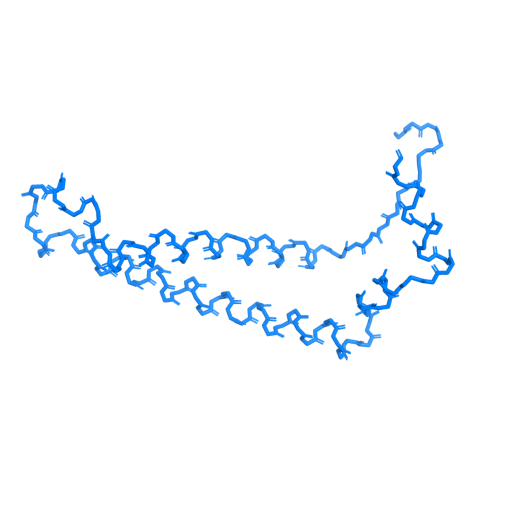dseek):
  8j0s-assembly1_9  TM=5.317E-01  e=2.697E+00  Mycobacterium tuberculosis
  8jr0-assembly1_7  TM=5.194E-01  e=3.205E+00  Mycobacterium tuberculosis

Organism: NCBI:txid269261

Secondary structure (DSSP, 8-state):
--TT------S-HHHHHHHHHHHHHHHHHHHHHHHHHS-TTGGG--S-HHHH-HHHHHHHHHHHHHHHHHHHHHHHHHHHHH-SS--HHHHHS--HHHHHHHHTT-

pLDDT: mean 88.69, std 9.81, range [51.31, 98.62]

Mean predicted aligned error: 6.53 Å